Protein AF-A0A6L4ZUK3-F1 (afdb_monomer_lite)

Secondary structure (DSSP, 8-state):
--GGGT-SSEEE-TTS-EEESS-PPP-S-TTHHHHHHHHHTT-HHHHHHHHHHHHHHHHS--SSPEEEET-TTTHHHHHHHHTT--EEEE-S-HHHHHHHHHTT-EEEES-HHHHTPPTTSS-TTTS-------------

Structure (mmCIF, N/CA/C/O backbone):
data_AF-A0A6L4ZUK3-F1
#
_entry.id   AF-A0A6L4ZUK3-F1
#
loop_
_atom_site.group_PDB
_atom_site.id
_atom_site.type_symbol
_atom_site.label_atom_id
_atom_site.label_alt_id
_atom_site.label_comp_id
_atom_site.label_asym_id
_atom_site.label_entity_id
_atom_site.label_seq_id
_atom_site.pdbx_PDB_ins_code
_atom_site.Cartn_x
_atom_site.Cartn_y
_atom_site.Cartn_z
_atom_site.occupancy
_atom_site.B_iso_or_equiv
_atom_site.auth_seq_id
_atom_site.auth_comp_id
_atom_site.auth_asym_id
_atom_site.auth_atom_id
_atom_site.pdbx_PDB_model_num
ATOM 1 N N . MET A 1 1 ? -10.681 9.475 1.168 1.00 79.31 1 MET A N 1
ATOM 2 C CA . MET A 1 1 ? -9.516 10.352 1.427 1.00 79.31 1 MET A CA 1
ATOM 3 C C . MET A 1 1 ? -9.116 11.072 0.143 1.00 79.31 1 MET A C 1
ATOM 5 O O . MET A 1 1 ? -9.210 10.453 -0.908 1.00 79.31 1 MET A O 1
ATOM 9 N N . ASN A 1 2 ? -8.704 12.344 0.205 1.00 85.94 2 ASN A N 1
ATOM 10 C CA . ASN A 1 2 ? -8.222 13.093 -0.964 1.00 85.94 2 ASN A CA 1
ATOM 11 C C . ASN A 1 2 ? -6.682 13.167 -0.943 1.00 85.94 2 ASN A C 1
ATOM 13 O O . ASN A 1 2 ? -6.118 13.866 -0.104 1.00 85.94 2 ASN A O 1
ATOM 17 N N . ILE A 1 3 ? -6.018 12.436 -1.848 1.00 87.75 3 ILE A N 1
ATOM 18 C CA . ILE A 1 3 ? -4.546 12.336 -1.917 1.00 87.75 3 ILE A CA 1
ATOM 19 C C . ILE A 1 3 ? -3.892 13.681 -2.274 1.00 87.75 3 ILE A C 1
ATOM 21 O O . ILE A 1 3 ? -2.799 13.968 -1.792 1.00 87.75 3 ILE A O 1
ATOM 25 N N . GLU A 1 4 ? -4.577 14.550 -3.019 1.00 88.38 4 GLU A N 1
ATOM 26 C CA . GLU A 1 4 ? -4.065 15.874 -3.416 1.00 88.38 4 GLU A CA 1
ATOM 27 C C . GLU A 1 4 ? -3.842 16.811 -2.221 1.00 88.38 4 GLU A C 1
ATOM 29 O O . GLU A 1 4 ? -3.067 17.762 -2.297 1.00 88.38 4 GLU A O 1
ATOM 34 N N . LEU A 1 5 ? -4.511 16.552 -1.092 1.00 89.19 5 LEU A N 1
ATOM 35 C CA . LEU A 1 5 ? -4.319 17.324 0.137 1.00 89.19 5 LEU A CA 1
ATOM 36 C C . LEU A 1 5 ? -3.079 16.882 0.923 1.00 89.19 5 LEU A C 1
ATOM 38 O O . LEU A 1 5 ? -2.624 17.609 1.805 1.00 89.19 5 LEU A O 1
ATOM 42 N N . LEU A 1 6 ? -2.529 15.705 0.617 1.00 87.88 6 LEU A N 1
ATOM 43 C CA . LEU A 1 6 ? -1.416 15.114 1.360 1.00 87.88 6 LEU A CA 1
ATOM 44 C C . LEU A 1 6 ? -0.055 15.459 0.753 1.00 87.88 6 LEU A C 1
ATOM 46 O O . LEU A 1 6 ? 0.961 15.346 1.442 1.00 87.88 6 LEU A O 1
ATOM 50 N N . THR A 1 7 ? -0.029 15.860 -0.521 1.00 90.69 7 THR A N 1
ATOM 51 C CA . THR A 1 7 ? 1.189 16.125 -1.294 1.00 90.69 7 THR A CA 1
ATOM 52 C C . THR A 1 7 ? 0.903 16.962 -2.543 1.00 90.69 7 THR A C 1
ATOM 54 O O . THR A 1 7 ? -0.206 16.967 -3.065 1.00 90.69 7 THR A O 1
ATOM 57 N N . LYS A 1 8 ? 1.935 17.645 -3.057 1.00 90.31 8 LYS A N 1
ATOM 58 C CA . LYS A 1 8 ? 1.928 18.333 -4.364 1.00 90.31 8 LYS A CA 1
ATOM 59 C C . LYS A 1 8 ? 2.702 17.589 -5.457 1.00 90.31 8 LYS A C 1
ATOM 61 O O . LYS A 1 8 ? 2.741 18.055 -6.592 1.00 90.31 8 LYS A O 1
ATOM 66 N N . ASN A 1 9 ? 3.337 16.468 -5.121 1.00 92.88 9 ASN A N 1
ATOM 67 C CA . ASN A 1 9 ? 4.281 15.782 -6.006 1.00 92.88 9 ASN A CA 1
ATOM 68 C C . ASN A 1 9 ? 3.678 14.575 -6.731 1.00 92.88 9 ASN A C 1
ATOM 70 O O . ASN A 1 9 ? 4.360 13.976 -7.564 1.00 92.88 9 ASN A O 1
ATOM 74 N N . LEU A 1 10 ? 2.426 14.221 -6.428 1.00 94.12 10 LEU A N 1
ATOM 75 C CA . LEU A 1 10 ? 1.713 13.126 -7.076 1.00 94.12 10 LEU A CA 1
ATOM 76 C C . LEU A 1 10 ? 0.746 13.652 -8.136 1.00 94.12 10 LEU A C 1
ATOM 78 O O . LEU A 1 10 ? 0.090 14.674 -7.948 1.00 94.12 10 LEU A O 1
ATOM 82 N N . VAL A 1 11 ? 0.632 12.913 -9.233 1.00 94.44 11 VAL A N 1
ATOM 83 C CA . VAL A 1 11 ? -0.369 13.132 -10.280 1.00 94.44 11 VAL A CA 1
ATOM 84 C C . VAL A 1 11 ? -1.117 11.835 -10.542 1.00 94.44 11 VAL A C 1
ATOM 86 O O . VAL A 1 11 ? -0.530 10.754 -10.488 1.00 94.44 11 VAL A O 1
ATOM 89 N N . LEU A 1 12 ? -2.416 11.921 -10.816 1.00 95.50 12 LEU A N 1
ATOM 90 C CA . LEU A 1 12 ? -3.204 10.747 -11.172 1.00 95.50 12 LEU A CA 1
ATOM 91 C C . LEU A 1 12 ? -2.936 10.376 -12.636 1.00 95.50 12 LEU A C 1
ATOM 93 O O . LEU A 1 12 ? -3.135 11.188 -13.538 1.00 95.50 12 LEU A O 1
ATOM 97 N N . SER A 1 13 ? -2.459 9.156 -12.869 1.00 93.62 13 SER A N 1
ATOM 98 C CA . SER A 1 13 ? -2.228 8.633 -14.218 1.00 93.62 13 SER A CA 1
ATOM 99 C C . SER A 1 13 ? -3.525 8.106 -14.862 1.00 93.62 13 SER A C 1
ATOM 101 O O . SER A 1 13 ? -4.501 7.862 -14.148 1.00 93.62 13 SER A O 1
ATOM 103 N N . PRO A 1 14 ? -3.552 7.868 -16.191 1.00 93.94 14 PRO A N 1
ATOM 104 C CA . PRO A 1 14 ? -4.695 7.242 -16.868 1.00 93.94 14 PRO A CA 1
ATOM 105 C C . PRO A 1 14 ? -5.049 5.839 -16.353 1.00 93.94 14 PRO A C 1
ATOM 107 O O . PRO A 1 14 ? -6.207 5.447 -16.428 1.00 93.94 14 PRO A O 1
ATOM 110 N N . ASP A 1 15 ? -4.077 5.115 -15.782 1.00 91.25 15 ASP A N 1
ATOM 111 C CA . ASP A 1 15 ? -4.280 3.810 -15.128 1.00 91.25 15 ASP A CA 1
ATOM 112 C C . ASP A 1 15 ? -4.952 3.957 -13.739 1.00 91.25 15 ASP A C 1
ATOM 114 O O . ASP A 1 15 ? -5.061 2.993 -12.979 1.00 91.25 15 ASP A O 1
ATOM 118 N N . GLU A 1 16 ? -5.370 5.178 -13.373 1.00 95.44 16 GLU A N 1
ATOM 119 C CA . GLU A 1 16 ? -5.912 5.559 -12.067 1.00 95.44 16 GLU A CA 1
ATOM 120 C C . GLU A 1 16 ? -4.987 5.184 -10.891 1.00 95.44 16 GLU A C 1
ATOM 122 O O . GLU A 1 16 ? -5.437 4.808 -9.799 1.00 95.44 16 GLU A O 1
ATOM 127 N N . ILE A 1 17 ? -3.680 5.274 -11.141 1.00 95.75 17 ILE A N 1
ATOM 128 C CA . ILE A 1 17 ? -2.602 5.119 -10.161 1.00 95.75 17 ILE A CA 1
ATOM 129 C C . ILE A 1 17 ? -1.963 6.489 -9.957 1.00 95.75 17 ILE A C 1
ATOM 131 O O . ILE A 1 17 ? -1.615 7.160 -10.933 1.00 95.75 17 ILE A O 1
ATOM 135 N N . TRP A 1 18 ? -1.796 6.910 -8.707 1.00 96.56 18 TRP A N 1
ATOM 136 C CA . TRP A 1 18 ? -1.057 8.128 -8.381 1.00 96.56 18 TRP A CA 1
ATOM 137 C C . TRP A 1 18 ? 0.431 7.884 -8.584 1.00 96.56 18 TRP A C 1
ATOM 139 O O . TRP A 1 18 ? 0.966 6.927 -8.042 1.00 96.56 18 TRP A O 1
ATOM 149 N N . VAL A 1 19 ? 1.108 8.729 -9.348 1.00 94.75 19 VAL A N 1
ATOM 150 C CA . VAL A 1 19 ? 2.539 8.585 -9.644 1.00 94.75 19 VAL A CA 1
ATOM 151 C C . VAL A 1 19 ? 3.280 9.837 -9.212 1.00 94.75 19 VAL A C 1
ATOM 153 O O . VAL A 1 19 ? 2.774 10.950 -9.374 1.00 94.75 19 VAL A O 1
ATOM 156 N N . SER A 1 20 ? 4.477 9.673 -8.658 1.00 91.69 20 SER A N 1
ATOM 157 C CA . SER A 1 20 ? 5.349 10.807 -8.376 1.00 91.69 20 SER A CA 1
ATOM 158 C C . SER A 1 20 ? 5.892 11.404 -9.669 1.00 91.69 20 SER A C 1
ATOM 160 O O . SER A 1 20 ? 6.234 10.707 -10.624 1.00 91.69 20 SER A O 1
ATOM 162 N N . GLN A 1 21 ? 6.012 12.731 -9.699 1.00 84.81 21 GLN A N 1
ATOM 163 C CA . GLN A 1 21 ? 6.619 13.443 -10.830 1.00 84.81 21 GLN A CA 1
ATOM 164 C C . GLN A 1 21 ? 8.128 13.167 -10.958 1.00 84.81 21 GLN A C 1
ATOM 166 O O . GLN A 1 21 ? 8.723 13.407 -12.008 1.00 84.81 21 GLN A O 1
ATOM 171 N N . LYS A 1 22 ? 8.752 12.669 -9.885 1.00 78.12 22 LYS A N 1
ATOM 172 C CA . LYS A 1 22 ? 10.140 12.202 -9.844 1.00 78.12 22 LYS A CA 1
ATOM 173 C C . LYS A 1 22 ? 10.151 10.718 -9.523 1.00 78.12 22 LYS A C 1
ATOM 175 O O . LYS A 1 22 ? 9.429 10.293 -8.631 1.00 78.12 22 LYS A O 1
ATOM 180 N N . ASN A 1 23 ? 10.970 9.953 -10.234 1.00 66.44 23 ASN A N 1
ATOM 181 C CA . ASN A 1 23 ? 11.071 8.514 -10.036 1.00 66.44 23 ASN A CA 1
ATOM 182 C C . ASN A 1 23 ? 12.519 8.166 -9.688 1.00 66.44 23 ASN A C 1
ATOM 184 O O . ASN A 1 23 ? 13.370 8.029 -10.573 1.00 66.44 23 ASN A O 1
ATOM 188 N N . SER A 1 24 ? 12.825 8.117 -8.393 1.00 71.62 24 SER A N 1
ATOM 189 C CA . SER A 1 24 ? 14.137 7.692 -7.920 1.00 71.62 24 SER A CA 1
ATOM 190 C C . SER A 1 24 ? 14.309 6.193 -8.171 1.00 71.62 24 SER A C 1
ATOM 192 O O . SER A 1 24 ? 13.383 5.402 -7.997 1.00 71.62 24 SER A O 1
ATOM 194 N N . LYS A 1 25 ? 15.506 5.776 -8.606 1.00 61.38 25 LYS A N 1
ATOM 195 C CA . LYS A 1 25 ? 15.795 4.352 -8.827 1.00 61.38 25 LYS A CA 1
ATOM 196 C C . LYS A 1 25 ? 15.687 3.588 -7.508 1.00 61.38 25 LYS A C 1
ATOM 198 O O . LYS A 1 25 ? 16.437 3.864 -6.576 1.00 61.38 25 LYS A O 1
ATOM 203 N N . VAL A 1 26 ? 14.822 2.580 -7.473 1.00 64.69 26 VAL A N 1
ATOM 204 C CA . VAL A 1 26 ? 14.765 1.579 -6.403 1.00 64.69 26 VAL A CA 1
ATOM 205 C C . VAL A 1 26 ? 15.585 0.343 -6.770 1.00 64.69 26 VAL A C 1
ATOM 207 O O . VAL A 1 26 ? 15.686 -0.028 -7.936 1.00 64.69 26 VAL A O 1
ATOM 210 N N . ALA A 1 27 ? 16.196 -0.287 -5.764 1.00 57.59 27 ALA A N 1
ATOM 211 C CA . ALA A 1 27 ? 17.096 -1.434 -5.921 1.00 57.59 27 ALA A CA 1
ATOM 212 C C . ALA A 1 27 ? 16.375 -2.801 -5.908 1.00 57.59 27 ALA A C 1
ATOM 214 O O . ALA A 1 27 ? 17.016 -3.826 -5.679 1.00 57.59 27 ALA A O 1
ATOM 215 N N . PHE A 1 28 ? 15.053 -2.834 -6.113 1.00 54.84 28 PHE A N 1
ATOM 216 C CA . PHE A 1 28 ? 14.276 -4.076 -6.086 1.00 54.84 28 PHE A CA 1
ATOM 217 C C . PHE A 1 28 ? 14.237 -4.722 -7.483 1.00 54.84 28 PHE A C 1
ATOM 219 O O . PHE A 1 28 ? 13.985 -4.016 -8.462 1.00 54.84 28 PHE A O 1
ATOM 226 N N . PRO A 1 29 ? 14.500 -6.035 -7.617 1.00 55.72 29 PRO A N 1
ATOM 227 C CA . PRO A 1 29 ? 14.481 -6.704 -8.912 1.00 55.72 29 PRO A CA 1
ATOM 228 C C . PRO A 1 29 ? 13.070 -6.702 -9.510 1.00 55.72 29 PRO A C 1
ATOM 230 O O . PRO A 1 29 ? 12.095 -7.057 -8.848 1.00 55.72 29 PRO A O 1
ATOM 233 N N . GLU A 1 30 ? 12.986 -6.351 -10.792 1.00 54.28 30 GLU A N 1
ATOM 234 C CA . GLU A 1 30 ? 11.740 -6.131 -11.544 1.00 54.28 30 GLU A CA 1
ATOM 235 C C . GLU A 1 30 ? 10.775 -7.339 -11.507 1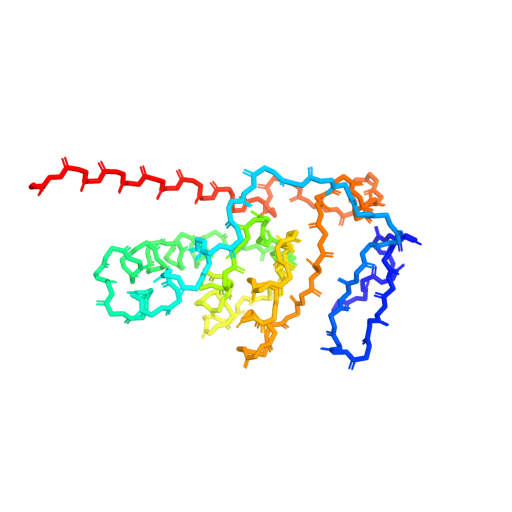.00 54.28 30 GLU A C 1
ATOM 237 O O . GLU A 1 30 ? 9.556 -7.171 -11.550 1.00 54.28 30 GLU A O 1
ATOM 242 N N . ASN A 1 31 ? 11.310 -8.554 -11.319 1.00 54.22 31 ASN A N 1
ATOM 243 C CA . ASN A 1 31 ? 10.555 -9.811 -11.357 1.00 54.22 31 ASN A CA 1
ATOM 244 C C . ASN A 1 31 ? 10.037 -10.301 -9.992 1.00 54.22 31 ASN A C 1
ATOM 246 O O . ASN A 1 31 ? 9.148 -11.152 -9.960 1.00 54.22 31 ASN A O 1
ATOM 250 N N . GLY A 1 32 ? 10.526 -9.768 -8.863 1.00 57.75 32 GLY A N 1
ATOM 251 C CA . GLY A 1 32 ? 10.175 -10.290 -7.530 1.00 57.75 32 GLY A CA 1
ATOM 252 C C . GLY A 1 32 ? 8.679 -10.184 -7.202 1.00 57.75 32 GLY A C 1
ATOM 253 O O . GLY A 1 32 ? 8.120 -11.016 -6.490 1.00 57.75 32 GLY A O 1
ATOM 254 N N . HIS A 1 33 ? 7.991 -9.198 -7.782 1.00 56.38 33 HIS A N 1
ATOM 255 C CA . HIS A 1 33 ? 6.545 -9.046 -7.622 1.00 56.38 33 HIS A CA 1
ATOM 256 C C . HIS A 1 33 ? 5.741 -10.059 -8.449 1.00 56.38 33 HIS A C 1
ATOM 258 O O . HIS A 1 33 ? 4.685 -10.502 -7.999 1.00 56.38 33 HIS A O 1
ATOM 264 N N . GLN A 1 34 ? 6.221 -10.451 -9.634 1.00 59.12 34 GLN A N 1
ATOM 265 C CA . GLN A 1 34 ? 5.514 -11.404 -10.501 1.00 59.12 34 GLN A CA 1
ATOM 266 C C . GLN A 1 34 ? 5.543 -12.824 -9.929 1.00 59.12 34 GLN A C 1
ATOM 268 O O . GLN A 1 34 ? 4.527 -13.523 -9.962 1.00 59.12 34 GLN A O 1
ATOM 273 N N . GLU A 1 35 ? 6.684 -13.217 -9.361 1.00 58.03 35 GLU A N 1
ATOM 274 C CA . GLU A 1 35 ? 6.864 -14.523 -8.723 1.00 58.03 35 GLU A CA 1
ATOM 275 C C . GLU A 1 35 ? 6.010 -14.646 -7.450 1.00 58.03 35 GLU A C 1
ATOM 277 O O . GLU A 1 35 ? 5.320 -15.648 -7.262 1.00 58.03 35 GLU A O 1
ATOM 282 N N . CYS A 1 36 ? 5.954 -13.594 -6.624 1.00 58.47 36 CYS A N 1
ATOM 283 C CA . CYS A 1 36 ? 5.146 -13.590 -5.401 1.00 58.47 36 CYS A CA 1
ATOM 284 C C . CYS A 1 36 ? 3.628 -13.574 -5.658 1.00 58.47 36 CYS A C 1
ATOM 286 O O . CYS A 1 36 ? 2.888 -14.229 -4.926 1.00 58.47 36 CYS A O 1
ATOM 288 N N . ASN A 1 37 ? 3.145 -12.898 -6.710 1.00 59.28 37 ASN A N 1
ATOM 289 C CA . ASN A 1 37 ? 1.701 -12.751 -6.969 1.00 59.28 37 ASN A CA 1
ATOM 290 C C . ASN A 1 37 ? 0.985 -14.111 -7.119 1.00 59.28 37 ASN A C 1
ATOM 292 O O . ASN A 1 37 ? -0.153 -14.271 -6.687 1.00 59.28 37 ASN A O 1
ATOM 296 N N . HIS A 1 38 ? 1.663 -15.114 -7.685 1.00 62.88 38 HIS A N 1
ATOM 297 C CA . HIS A 1 38 ? 1.087 -16.446 -7.893 1.00 62.88 38 HIS A CA 1
ATOM 298 C C . HIS A 1 38 ? 1.017 -17.290 -6.613 1.00 62.88 38 HIS A C 1
ATOM 300 O O . HIS A 1 38 ? 0.147 -18.149 -6.496 1.00 62.88 38 HIS A O 1
ATOM 306 N N . VAL A 1 39 ? 1.915 -17.061 -5.650 1.00 71.81 39 VAL A N 1
ATOM 307 C CA . VAL A 1 39 ? 2.012 -17.879 -4.427 1.00 71.81 39 VAL A CA 1
ATOM 308 C C . VAL A 1 39 ? 1.331 -17.241 -3.220 1.00 71.81 39 VAL A C 1
ATOM 310 O O . VAL A 1 39 ? 0.973 -17.952 -2.283 1.00 71.81 39 VAL A O 1
ATOM 313 N N . GLU A 1 40 ? 1.119 -15.923 -3.232 1.00 71.38 40 GLU A N 1
ATOM 314 C CA . GLU A 1 40 ? 0.505 -15.165 -2.134 1.00 71.38 40 GLU A CA 1
ATOM 315 C C . GLU A 1 40 ? -0.847 -15.755 -1.704 1.00 71.38 40 GLU A C 1
ATOM 317 O O . GLU A 1 40 ? -1.079 -15.976 -0.516 1.00 71.38 40 GLU A O 1
ATOM 322 N N . ALA A 1 41 ? -1.715 -16.072 -2.669 1.00 72.44 41 ALA A N 1
ATOM 323 C CA . ALA A 1 41 ? -3.062 -16.573 -2.409 1.00 72.44 41 ALA A CA 1
ATOM 324 C C . ALA A 1 41 ? -3.115 -18.041 -1.964 1.00 72.44 41 ALA A C 1
ATOM 326 O O . ALA A 1 41 ? -4.113 -18.449 -1.379 1.00 72.44 41 ALA A O 1
ATOM 327 N N . GLU A 1 42 ? -2.064 -18.830 -2.185 1.00 80.19 42 GLU A N 1
ATOM 328 C CA . GLU A 1 42 ? -2.037 -20.259 -1.838 1.00 80.19 42 GLU A CA 1
ATOM 329 C C . GLU A 1 42 ? -1.123 -20.565 -0.648 1.00 80.19 42 GLU A C 1
ATOM 331 O O . GLU A 1 42 ? -1.305 -21.566 0.045 1.00 80.19 42 GLU A O 1
ATOM 336 N N . SER A 1 43 ? -0.192 -19.667 -0.331 1.00 84.25 43 SER A N 1
ATOM 337 C CA . SER A 1 43 ? 0.758 -19.860 0.755 1.00 84.25 43 SER A CA 1
ATOM 338 C C . SER A 1 43 ? 0.112 -19.722 2.131 1.00 84.25 43 SER A C 1
ATOM 340 O O . SER A 1 43 ? -0.452 -18.685 2.496 1.00 84.25 43 SER A O 1
ATOM 342 N N . PHE A 1 44 ? 0.292 -20.761 2.948 1.00 83.38 44 PHE A N 1
ATOM 343 C CA . PHE A 1 44 ? -0.071 -20.746 4.362 1.00 83.38 44 PHE A CA 1
ATOM 344 C C . PHE A 1 44 ? 0.531 -19.539 5.097 1.00 83.38 44 PHE A C 1
ATOM 346 O O . PHE A 1 44 ? -0.168 -18.882 5.865 1.00 83.38 44 PHE A O 1
ATOM 353 N N . TRP A 1 45 ? 1.800 -19.209 4.841 1.00 83.94 45 TRP A N 1
ATOM 354 C CA . TRP A 1 45 ? 2.506 -18.152 5.570 1.00 83.94 45 TRP A CA 1
ATOM 355 C C . TRP A 1 45 ? 1.975 -16.757 5.254 1.00 83.94 45 TRP A C 1
ATOM 357 O O . TRP A 1 45 ? 1.813 -15.943 6.163 1.00 83.94 45 TRP A O 1
ATOM 367 N N . PHE A 1 46 ? 1.640 -16.492 3.991 1.00 84.44 46 PHE A N 1
ATOM 368 C CA . PHE A 1 46 ? 1.039 -15.221 3.590 1.00 84.44 46 PHE A CA 1
ATOM 369 C C . PHE A 1 46 ? -0.365 -15.060 4.189 1.00 84.44 46 PHE A C 1
ATOM 371 O O . PHE A 1 46 ? -0.659 -14.018 4.781 1.00 84.44 46 PHE A O 1
ATOM 378 N N . LYS A 1 47 ? -1.194 -16.114 4.138 1.00 87.25 47 LYS A N 1
ATOM 379 C CA . LYS A 1 47 ? -2.520 -16.136 4.781 1.00 87.25 47 LYS A CA 1
ATOM 380 C C . LYS A 1 47 ? -2.424 -15.928 6.289 1.00 87.25 47 LYS A C 1
ATOM 382 O O . LYS A 1 47 ? -3.117 -15.080 6.847 1.00 87.25 47 LYS A O 1
ATOM 387 N N . HIS A 1 48 ? -1.551 -16.681 6.956 1.00 87.81 48 HIS A N 1
ATOM 388 C CA . HIS A 1 48 ? -1.373 -16.600 8.401 1.00 87.81 48 HIS A CA 1
ATOM 389 C C . HIS A 1 48 ? -0.891 -15.211 8.833 1.00 87.81 48 HIS A C 1
ATOM 391 O O . HIS A 1 48 ? -1.448 -14.644 9.771 1.00 87.81 48 HIS A O 1
ATOM 397 N N . ARG A 1 49 ? 0.080 -14.624 8.115 1.00 86.62 49 ARG A N 1
ATOM 398 C CA . ARG A 1 49 ? 0.528 -13.246 8.355 1.00 86.62 49 ARG A CA 1
ATOM 399 C C . ARG A 1 49 ? -0.648 -12.276 8.285 1.00 86.62 49 ARG A C 1
ATOM 401 O O . ARG A 1 49 ? -0.865 -11.529 9.233 1.00 86.62 49 ARG A O 1
ATOM 408 N N . ASN A 1 50 ? -1.416 -12.306 7.198 1.00 90.62 50 ASN A N 1
ATOM 409 C CA . ASN A 1 50 ? -2.556 -11.409 7.024 1.00 90.62 50 ASN A CA 1
ATOM 410 C C . ASN A 1 50 ? -3.599 -11.587 8.140 1.00 90.62 50 ASN A C 1
ATOM 412 O O . ASN A 1 50 ? -4.060 -10.596 8.700 1.00 90.62 50 ASN A O 1
ATOM 416 N N . ASN A 1 51 ? -3.910 -12.827 8.530 1.00 91.12 51 ASN A N 1
ATOM 417 C CA . ASN A 1 51 ? -4.838 -13.106 9.629 1.00 91.12 51 ASN A CA 1
ATOM 418 C C . ASN A 1 51 ? -4.355 -12.520 10.964 1.00 91.12 51 ASN A C 1
ATOM 420 O O . ASN A 1 51 ? -5.138 -11.896 11.680 1.00 91.12 51 ASN A O 1
ATOM 424 N N . SER A 1 52 ? -3.069 -12.681 11.284 1.00 90.62 52 SER A N 1
ATOM 425 C CA . SER A 1 52 ? -2.471 -12.126 12.502 1.00 90.62 52 SER A CA 1
ATOM 426 C C . SER A 1 52 ? -2.518 -10.597 12.514 1.00 90.62 52 SER A C 1
ATOM 428 O O . SER A 1 52 ? -2.860 -10.002 13.534 1.00 90.62 52 SER A O 1
ATOM 430 N N . LEU A 1 53 ? -2.262 -9.944 11.377 1.00 87.94 53 LEU A N 1
ATOM 431 C CA . LEU A 1 53 ? -2.377 -8.487 11.269 1.00 87.94 53 LEU A CA 1
ATOM 432 C C . LEU A 1 53 ? -3.803 -8.004 11.434 1.00 87.94 53 LEU A C 1
ATOM 434 O O . LEU A 1 53 ? -4.050 -7.096 12.218 1.00 87.94 53 LEU A O 1
ATOM 438 N N . VAL A 1 54 ? -4.746 -8.631 10.736 1.00 91.38 54 VAL A N 1
ATOM 439 C CA . VAL A 1 54 ? -6.165 -8.305 10.862 1.00 91.38 54 VAL A CA 1
ATOM 440 C C . VAL A 1 54 ? -6.614 -8.452 12.316 1.00 91.38 54 VAL A C 1
ATOM 442 O O . VAL A 1 54 ? -7.346 -7.600 12.813 1.00 91.38 54 VAL A O 1
ATOM 445 N N . ALA A 1 55 ? -6.157 -9.487 13.028 1.00 92.19 55 ALA A N 1
ATOM 446 C CA . ALA A 1 55 ? -6.462 -9.662 14.444 1.00 92.19 55 ALA A CA 1
ATOM 447 C C . ALA A 1 55 ? -5.904 -8.515 15.307 1.00 92.19 55 ALA A C 1
ATOM 449 O O . ALA A 1 55 ? -6.624 -7.992 16.158 1.00 92.19 55 ALA A O 1
ATOM 450 N N . VAL A 1 56 ? -4.661 -8.083 15.074 1.00 89.69 56 VAL A N 1
ATOM 451 C CA . VAL A 1 56 ? -4.070 -6.931 15.778 1.00 89.69 56 VAL A CA 1
ATOM 452 C C . VAL A 1 56 ? -4.850 -5.651 15.475 1.00 89.69 56 VAL A C 1
ATOM 454 O O . VAL A 1 56 ? -5.264 -4.965 16.406 1.00 89.69 56 VAL A O 1
ATOM 457 N N . MET A 1 57 ? -5.137 -5.370 14.203 1.00 88.50 57 MET A N 1
ATOM 458 C CA . MET A 1 57 ? -5.865 -4.166 13.787 1.00 88.50 57 MET A CA 1
ATOM 459 C C . MET A 1 57 ? -7.301 -4.143 14.316 1.00 88.50 57 MET A C 1
ATOM 461 O O . MET A 1 57 ? -7.812 -3.083 14.647 1.00 88.50 57 MET A O 1
ATOM 465 N N . LYS A 1 58 ? -7.963 -5.294 14.479 1.00 90.69 58 LYS A N 1
ATOM 466 C CA . LYS A 1 58 ? -9.294 -5.355 15.112 1.00 90.69 58 LYS A CA 1
ATOM 467 C C . LYS A 1 58 ? -9.260 -5.034 16.609 1.00 90.69 58 LYS A C 1
ATOM 469 O O . LYS A 1 58 ? -10.220 -4.468 17.120 1.00 90.69 58 LYS A O 1
ATOM 474 N N . ASN A 1 59 ? -8.176 -5.379 17.305 1.00 91.12 59 ASN A N 1
ATOM 475 C CA . ASN A 1 59 ? -8.007 -5.064 18.729 1.00 91.12 59 ASN A CA 1
ATOM 476 C C . ASN A 1 59 ? -7.510 -3.630 18.961 1.00 91.12 59 ASN A C 1
ATOM 478 O O . ASN A 1 59 ? -7.820 -3.025 19.985 1.00 91.12 59 ASN A O 1
ATOM 482 N N . PHE A 1 60 ? -6.763 -3.084 18.002 1.00 86.06 60 PHE A N 1
ATOM 483 C CA . PHE A 1 60 ? -6.199 -1.738 18.047 1.00 86.06 60 PHE A CA 1
ATOM 484 C C . PHE A 1 60 ? -6.544 -0.985 16.756 1.00 86.06 60 PHE A C 1
ATOM 486 O O . PHE A 1 60 ? -5.653 -0.720 15.946 1.00 86.06 60 PHE A O 1
ATOM 493 N N . PRO A 1 61 ? -7.833 -0.666 16.533 1.00 84.81 61 PRO A N 1
ATOM 494 C CA . PRO A 1 61 ? -8.277 -0.097 15.270 1.00 84.81 61 PRO A CA 1
ATOM 495 C C . PRO A 1 61 ? -7.597 1.248 15.003 1.00 84.81 61 PRO A C 1
ATOM 497 O O . PRO A 1 61 ? -7.568 2.113 15.892 1.00 84.81 61 PRO A O 1
ATOM 500 N N . PRO A 1 62 ? -7.054 1.452 13.790 1.00 83.12 62 PRO A N 1
ATOM 501 C CA . PRO A 1 62 ? -6.571 2.759 13.391 1.00 83.12 62 PRO A CA 1
ATOM 502 C C . PRO A 1 62 ? -7.757 3.721 13.322 1.00 83.12 62 PRO A C 1
ATOM 504 O O . PRO A 1 62 ? -8.890 3.335 13.029 1.00 83.12 62 PRO A O 1
ATOM 507 N N . LYS A 1 63 ? -7.495 4.992 13.620 1.00 82.75 63 LYS A N 1
ATOM 508 C CA . LYS A 1 63 ? -8.509 6.052 13.521 1.00 82.75 63 LYS A CA 1
ATOM 509 C C . LYS A 1 63 ? -8.593 6.650 12.118 1.00 82.75 63 LYS A C 1
ATOM 511 O O . LYS A 1 63 ? -9.557 7.341 11.810 1.00 82.75 63 LYS A O 1
ATOM 516 N N . GLU A 1 64 ? -7.570 6.407 11.309 1.00 85.00 64 GLU A N 1
ATOM 517 C CA . GLU A 1 64 ? -7.344 7.021 10.006 1.00 85.00 64 GLU A CA 1
ATOM 518 C C . GLU A 1 64 ? -7.013 5.939 8.969 1.00 85.00 64 GLU A C 1
ATOM 520 O O . GLU A 1 64 ? -6.908 4.752 9.294 1.00 85.00 64 GLU A O 1
ATOM 525 N N . THR A 1 65 ? -6.905 6.344 7.703 1.00 88.06 65 THR A N 1
ATOM 526 C CA . THR A 1 65 ? -6.555 5.453 6.593 1.00 88.06 65 THR A CA 1
ATOM 527 C C . THR A 1 65 ? -5.138 4.906 6.755 1.00 88.06 65 THR A C 1
ATOM 529 O O . THR A 1 65 ? -4.201 5.664 6.962 1.00 88.06 65 THR A O 1
ATOM 532 N N . ILE A 1 66 ? -4.974 3.597 6.577 1.00 89.44 66 ILE A N 1
ATOM 533 C CA . ILE A 1 66 ? -3.684 2.912 6.679 1.00 89.44 66 ILE A CA 1
ATOM 534 C C . ILE A 1 66 ? -2.900 3.097 5.378 1.00 89.44 66 ILE A C 1
ATOM 536 O O . ILE A 1 66 ? -3.437 2.856 4.295 1.00 89.44 66 ILE A O 1
ATOM 540 N N . PHE A 1 67 ? -1.614 3.425 5.472 1.00 90.19 67 PHE A N 1
ATOM 541 C CA . PHE A 1 67 ? -0.702 3.410 4.330 1.00 90.19 67 PHE A CA 1
ATOM 542 C C . PHE A 1 67 ? 0.193 2.163 4.375 1.00 90.19 67 PHE A C 1
ATOM 544 O O . PHE A 1 67 ? 0.959 1.950 5.304 1.00 90.19 67 PHE A O 1
ATOM 551 N N . ASP A 1 68 ? 0.098 1.302 3.368 1.00 89.75 68 ASP A N 1
ATOM 552 C CA . ASP A 1 68 ? 0.942 0.110 3.245 1.00 89.75 68 ASP A CA 1
ATOM 553 C C . ASP A 1 68 ? 2.178 0.474 2.406 1.00 89.75 68 ASP A C 1
ATOM 555 O O . ASP A 1 68 ? 2.104 0.573 1.178 1.00 89.75 68 ASP A O 1
ATOM 559 N N . ILE A 1 69 ? 3.289 0.796 3.080 1.00 88.31 69 ILE A N 1
ATOM 560 C CA . ILE A 1 69 ? 4.528 1.277 2.449 1.00 88.31 69 ILE A CA 1
ATOM 561 C C . ILE A 1 69 ? 5.397 0.092 2.020 1.00 88.31 69 ILE A C 1
ATOM 563 O O . ILE A 1 69 ? 5.834 -0.698 2.853 1.00 88.31 69 ILE A O 1
ATOM 567 N N . GLY A 1 70 ? 5.700 0.002 0.725 1.00 86.25 70 GLY A N 1
ATOM 568 C CA . GLY A 1 70 ? 6.367 -1.159 0.133 1.00 86.25 70 GLY A CA 1
ATOM 569 C C . GLY A 1 70 ? 5.441 -2.373 0.036 1.00 86.25 70 GLY A C 1
ATOM 570 O O . GLY A 1 70 ? 5.882 -3.504 0.239 1.00 86.25 70 GLY A O 1
ATOM 571 N N . ALA A 1 71 ? 4.149 -2.147 -0.228 1.00 87.88 71 ALA A N 1
ATOM 572 C CA . ALA A 1 71 ? 3.122 -3.193 -0.195 1.00 87.88 71 ALA A CA 1
ATOM 573 C C . ALA A 1 71 ? 3.280 -4.280 -1.275 1.00 87.88 71 ALA A C 1
ATOM 575 O O . ALA A 1 71 ? 2.527 -5.264 -1.282 1.00 87.88 71 ALA A O 1
ATOM 576 N N . GLY A 1 72 ? 4.172 -4.090 -2.252 1.00 88.81 72 GLY A N 1
ATOM 577 C CA . GLY A 1 72 ? 4.319 -4.962 -3.406 1.00 88.81 72 GLY A CA 1
ATOM 578 C C . GLY A 1 72 ? 3.007 -5.098 -4.175 1.00 88.81 72 GLY A C 1
ATOM 579 O O . GLY A 1 72 ? 2.439 -4.126 -4.663 1.00 88.81 72 GLY A O 1
ATOM 580 N N . ASN A 1 73 ? 2.488 -6.322 -4.262 1.00 91.75 73 ASN A N 1
ATOM 581 C CA . ASN A 1 73 ? 1.240 -6.624 -4.968 1.00 91.75 73 ASN A CA 1
ATOM 582 C C . ASN A 1 73 ? -0.034 -6.205 -4.210 1.00 91.75 73 ASN A C 1
ATOM 584 O O . ASN A 1 73 ? -1.138 -6.515 -4.672 1.00 91.75 73 ASN A O 1
ATOM 588 N N . GLY A 1 74 ? 0.095 -5.574 -3.038 1.00 92.12 74 GLY A N 1
ATOM 589 C CA . GLY A 1 74 ? -1.027 -5.117 -2.218 1.00 92.12 74 GLY A CA 1
ATOM 590 C C . GLY A 1 74 ? -1.742 -6.230 -1.448 1.00 92.12 74 GLY A C 1
ATOM 591 O O . GLY A 1 74 ? -2.904 -6.070 -1.094 1.00 92.12 74 GLY A O 1
ATOM 592 N N . TYR A 1 75 ? -1.096 -7.375 -1.198 1.00 92.06 75 TYR A N 1
ATOM 593 C CA . TYR A 1 75 ? -1.748 -8.524 -0.554 1.00 92.06 75 TYR A CA 1
ATOM 594 C C . TYR A 1 75 ? -2.153 -8.255 0.907 1.00 92.06 75 TYR A C 1
ATOM 596 O O . TYR A 1 75 ? -3.203 -8.718 1.349 1.00 92.06 75 TYR A O 1
ATOM 604 N N . VAL A 1 76 ? -1.343 -7.503 1.665 1.00 91.56 76 VAL A N 1
ATOM 605 C CA . VAL A 1 76 ? -1.698 -7.078 3.035 1.00 91.56 76 VAL A CA 1
ATOM 606 C C . VAL A 1 76 ? -2.812 -6.037 2.989 1.00 91.56 76 VAL A C 1
ATOM 608 O O . VAL A 1 76 ? -3.854 -6.245 3.609 1.00 91.56 76 VAL A O 1
ATOM 611 N N . ALA A 1 77 ? -2.625 -4.964 2.213 1.00 93.50 77 ALA A N 1
ATOM 612 C CA . ALA A 1 77 ? -3.640 -3.934 2.006 1.00 93.50 77 ALA A CA 1
ATOM 613 C C . ALA A 1 77 ? -5.007 -4.505 1.586 1.00 93.50 77 ALA A C 1
ATOM 615 O O . ALA A 1 77 ? -6.028 -4.097 2.135 1.00 93.50 77 ALA A O 1
ATOM 616 N N . LEU A 1 78 ? -5.047 -5.496 0.686 1.00 95.31 78 LEU A N 1
ATOM 617 C CA . LEU A 1 78 ? -6.294 -6.157 0.294 1.00 95.31 78 LEU A CA 1
ATOM 618 C C . LEU A 1 78 ? -6.969 -6.855 1.478 1.00 95.31 78 LEU A C 1
ATOM 620 O O . LEU A 1 78 ? -8.148 -6.618 1.717 1.00 95.31 78 LEU A O 1
ATOM 624 N N . ALA A 1 79 ? -6.233 -7.654 2.255 1.00 93.94 79 ALA A N 1
ATOM 625 C CA . ALA A 1 79 ? -6.811 -8.349 3.405 1.00 93.94 79 ALA A CA 1
ATOM 626 C C . ALA A 1 79 ? -7.334 -7.381 4.479 1.00 93.94 79 ALA A C 1
ATOM 628 O O . ALA A 1 79 ? -8.357 -7.648 5.112 1.00 93.94 79 ALA A O 1
ATOM 629 N N . LEU A 1 80 ? -6.660 -6.247 4.680 1.00 93.31 80 LEU A N 1
ATOM 630 C CA . LEU A 1 80 ? -7.132 -5.185 5.568 1.00 93.31 80 LEU A CA 1
ATOM 631 C C . LEU A 1 80 ? -8.411 -4.534 5.019 1.00 93.31 80 LEU A C 1
ATOM 633 O O . LEU A 1 80 ? -9.395 -4.423 5.753 1.00 93.31 80 LEU A O 1
ATOM 637 N N . LYS A 1 81 ? -8.444 -4.201 3.724 1.00 95.12 81 LYS A N 1
ATOM 638 C CA . LYS A 1 81 ? -9.632 -3.657 3.052 1.00 95.12 81 LYS A CA 1
ATOM 639 C C . LYS A 1 81 ? -10.838 -4.590 3.146 1.00 95.12 81 LYS A C 1
ATOM 641 O O . LYS A 1 81 ? -11.928 -4.154 3.506 1.00 95.12 81 LYS A O 1
ATOM 646 N N . GLU A 1 82 ? -10.648 -5.879 2.887 1.00 96.25 82 GLU A N 1
ATOM 647 C CA . GLU A 1 82 ? -11.695 -6.905 3.000 1.00 96.25 82 GLU A CA 1
ATOM 648 C C . GLU A 1 82 ? -12.215 -7.074 4.437 1.00 96.25 82 GLU A C 1
ATOM 650 O O . GLU A 1 82 ? -13.324 -7.562 4.645 1.00 96.25 82 GLU A O 1
ATOM 655 N N . ASN A 1 83 ? -11.446 -6.631 5.435 1.00 95.62 83 ASN A N 1
ATOM 656 C CA . ASN A 1 83 ? -11.838 -6.622 6.843 1.00 95.62 83 ASN A CA 1
ATOM 657 C C . ASN A 1 83 ? -12.348 -5.258 7.337 1.00 95.62 83 ASN A C 1
ATOM 659 O O . ASN A 1 83 ? -12.501 -5.075 8.545 1.00 95.62 83 ASN A O 1
ATOM 663 N N . GLY A 1 84 ? -12.658 -4.332 6.423 1.00 94.75 84 GLY A N 1
ATOM 664 C CA . GLY A 1 84 ? -13.316 -3.060 6.729 1.00 94.75 84 GLY A CA 1
ATOM 665 C C . GLY A 1 84 ? -12.376 -1.913 7.095 1.00 94.75 84 GLY A C 1
ATOM 666 O O . GLY A 1 84 ? -12.849 -0.896 7.598 1.00 94.75 84 GLY A O 1
ATOM 667 N N . PHE A 1 85 ? -11.069 -2.055 6.863 1.00 92.06 85 PHE A N 1
ATOM 668 C CA . PHE A 1 85 ? -10.108 -0.971 7.063 1.00 92.06 85 PHE A CA 1
ATOM 669 C C . PHE A 1 85 ? -9.865 -0.199 5.763 1.00 92.06 85 PHE A C 1
ATOM 671 O O . PHE A 1 85 ? -9.691 -0.795 4.703 1.00 92.06 85 PHE A O 1
ATOM 678 N N . ASP A 1 86 ? -9.780 1.126 5.841 1.00 91.50 86 ASP A N 1
ATOM 679 C CA . ASP A 1 86 ? -9.352 1.935 4.699 1.00 91.50 86 ASP A CA 1
ATOM 680 C C . ASP A 1 86 ? -7.839 1.810 4.502 1.00 91.50 86 ASP A C 1
ATOM 682 O O . ASP A 1 86 ? -7.067 2.014 5.440 1.00 91.50 86 ASP A O 1
ATOM 686 N N . THR A 1 87 ? -7.409 1.518 3.272 1.00 91.81 87 THR A N 1
ATOM 687 C CA . THR A 1 87 ? -5.992 1.316 2.933 1.00 91.81 87 THR A CA 1
ATOM 688 C C . THR A 1 87 ? -5.571 2.056 1.668 1.00 91.81 87 THR A C 1
ATOM 690 O O . THR A 1 87 ? -6.300 2.054 0.670 1.00 91.81 87 THR A O 1
ATOM 693 N N . VAL A 1 88 ? -4.349 2.583 1.665 1.00 93.81 88 VAL A N 1
ATOM 694 C CA . VAL A 1 88 ? -3.637 3.095 0.488 1.00 93.81 88 VAL A CA 1
ATOM 695 C C . VAL A 1 88 ? -2.319 2.348 0.339 1.00 93.81 88 VAL A C 1
ATOM 697 O O . VAL A 1 88 ? -1.543 2.259 1.282 1.00 93.81 88 VAL A O 1
ATOM 700 N N . VAL A 1 89 ? -2.051 1.823 -0.853 1.00 94.06 89 VAL A N 1
ATOM 701 C CA . VAL A 1 89 ? -0.768 1.194 -1.187 1.00 94.06 89 VAL A CA 1
ATOM 702 C C . VAL A 1 89 ? 0.226 2.260 -1.630 1.00 94.06 89 VAL A C 1
ATO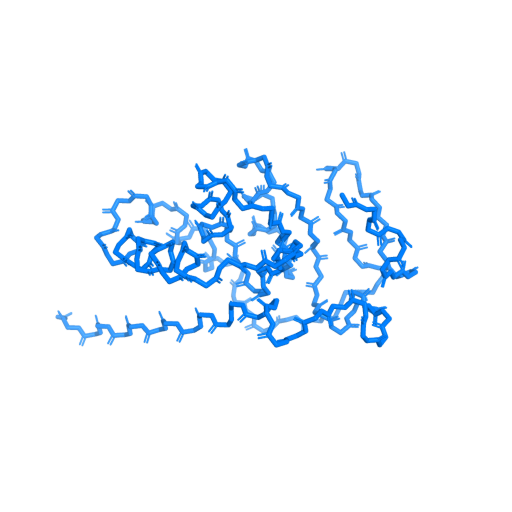M 704 O O . VAL A 1 89 ? -0.103 3.068 -2.496 1.00 94.06 89 VAL A O 1
ATOM 707 N N . VAL A 1 90 ? 1.446 2.221 -1.097 1.00 92.75 90 VAL A N 1
ATOM 708 C CA . VAL A 1 90 ? 2.595 2.978 -1.608 1.00 92.75 90 VAL A CA 1
ATOM 709 C C . VAL A 1 90 ? 3.646 1.975 -2.072 1.00 92.75 90 VAL A C 1
ATOM 711 O O . VAL A 1 90 ? 4.259 1.301 -1.251 1.00 92.75 90 VAL A O 1
ATOM 714 N N . GLU A 1 91 ? 3.835 1.838 -3.382 1.00 91.44 91 GLU A N 1
ATOM 715 C CA . GLU A 1 91 ? 4.731 0.838 -3.974 1.00 91.44 91 GLU A CA 1
ATOM 716 C C . GLU A 1 91 ? 5.520 1.441 -5.146 1.00 91.44 91 GLU A C 1
ATOM 718 O O . GLU A 1 91 ? 4.914 1.780 -6.158 1.00 91.44 91 GLU A O 1
ATOM 723 N N . PRO A 1 92 ? 6.854 1.573 -5.074 1.00 90.94 92 PRO A N 1
ATOM 724 C CA . PRO A 1 92 ? 7.637 2.162 -6.161 1.00 90.94 92 PRO A CA 1
ATOM 725 C C . PRO A 1 92 ? 7.691 1.294 -7.433 1.00 90.94 92 PRO A C 1
ATOM 727 O O . PRO A 1 92 ? 7.886 1.821 -8.529 1.00 90.94 92 PRO A O 1
ATOM 730 N N . GLY A 1 93 ? 7.525 -0.027 -7.323 1.00 88.69 93 GLY A N 1
ATOM 731 C CA . GLY A 1 93 ? 7.516 -0.946 -8.455 1.00 88.69 93 GLY A CA 1
ATOM 732 C C . GLY A 1 93 ? 6.201 -0.909 -9.237 1.00 88.69 93 GLY A C 1
ATOM 733 O O . GLY A 1 93 ? 5.173 -1.396 -8.769 1.00 88.69 93 GLY A O 1
ATOM 734 N N . ILE A 1 94 ? 6.236 -0.434 -10.489 1.00 89.62 94 ILE A N 1
ATOM 735 C CA . ILE A 1 94 ? 5.031 -0.294 -11.334 1.00 89.62 94 ILE A CA 1
ATOM 736 C C . ILE A 1 94 ? 4.251 -1.605 -11.525 1.00 89.62 94 ILE A C 1
ATOM 738 O O . ILE A 1 94 ? 3.025 -1.591 -11.630 1.00 89.62 94 ILE A O 1
ATOM 742 N N . VAL A 1 95 ? 4.937 -2.751 -11.550 1.00 89.75 95 VAL A N 1
ATOM 743 C CA . VAL A 1 95 ? 4.291 -4.068 -11.653 1.00 89.75 95 VAL A CA 1
ATOM 744 C C . VAL A 1 95 ? 3.473 -4.372 -10.394 1.00 89.75 95 VAL A C 1
ATOM 746 O O . VAL A 1 95 ? 2.299 -4.724 -10.504 1.00 89.75 95 VAL A O 1
ATOM 749 N N . GLY A 1 96 ? 4.058 -4.185 -9.206 1.00 90.00 96 GLY A N 1
ATOM 750 C CA . GLY A 1 96 ? 3.360 -4.348 -7.928 1.00 90.00 96 GLY A CA 1
ATOM 751 C C . GLY A 1 96 ? 2.189 -3.374 -7.797 1.00 90.00 96 GLY A C 1
ATOM 752 O O . GLY A 1 96 ? 1.065 -3.791 -7.519 1.00 90.00 96 GLY A O 1
ATOM 753 N N . ALA A 1 97 ? 2.415 -2.103 -8.139 1.00 93.19 97 ALA A N 1
ATOM 754 C CA . ALA A 1 97 ? 1.389 -1.065 -8.143 1.00 93.19 97 ALA A CA 1
ATOM 755 C C . ALA A 1 97 ? 0.192 -1.418 -9.047 1.00 93.19 97 ALA A C 1
ATOM 757 O O . ALA A 1 97 ? -0.962 -1.302 -8.629 1.00 93.19 97 ALA A O 1
ATOM 758 N N . ARG A 1 98 ? 0.436 -1.917 -10.266 1.00 93.44 98 ARG A N 1
ATOM 759 C CA . ARG A 1 98 ? -0.630 -2.379 -11.173 1.00 93.44 98 ARG A CA 1
ATOM 760 C C . ARG A 1 98 ? -1.368 -3.602 -10.635 1.00 93.44 98 ARG A C 1
ATOM 762 O O . ARG A 1 98 ? -2.594 -3.646 -10.715 1.00 93.44 98 ARG A O 1
ATOM 769 N N . ASN A 1 99 ? -0.654 -4.555 -10.039 1.00 93.50 99 ASN A N 1
ATOM 770 C CA . ASN A 1 99 ? -1.261 -5.725 -9.399 1.00 93.50 99 ASN A CA 1
ATOM 771 C C . ASN A 1 99 ? -2.114 -5.353 -8.178 1.00 93.50 99 ASN A C 1
ATOM 773 O O . ASN A 1 99 ? -3.110 -6.018 -7.905 1.00 93.50 99 ASN A O 1
ATOM 777 N N . ALA A 1 100 ? -1.733 -4.319 -7.429 1.00 95.00 100 ALA A N 1
ATOM 778 C CA . ALA A 1 100 ? -2.542 -3.778 -6.342 1.00 95.00 100 ALA A CA 1
ATOM 779 C C . ALA A 1 100 ? -3.776 -3.044 -6.891 1.00 95.00 100 ALA A C 1
ATOM 781 O O . ALA A 1 100 ? -4.891 -3.229 -6.400 1.00 95.00 100 ALA A O 1
ATOM 782 N N . LYS A 1 101 ? -3.605 -2.259 -7.961 1.00 96.81 101 LYS A N 1
ATOM 783 C CA . LYS A 1 101 ? -4.700 -1.525 -8.600 1.00 96.81 101 LYS A CA 1
ATOM 784 C C . LYS A 1 101 ? -5.755 -2.463 -9.188 1.00 96.81 101 LYS A C 1
ATOM 786 O O . LYS A 1 101 ? -6.944 -2.213 -9.003 1.00 96.81 101 LYS A O 1
ATOM 791 N N . SER A 1 102 ? -5.353 -3.568 -9.821 1.00 95.50 102 SER A N 1
ATOM 792 C CA . SER A 1 102 ? -6.290 -4.568 -10.360 1.00 95.50 102 SER A CA 1
ATOM 793 C C . SER A 1 102 ? -7.118 -5.275 -9.278 1.00 95.50 102 SER A C 1
ATOM 795 O O . SER A 1 102 ? -8.215 -5.745 -9.563 1.00 95.50 102 SER A O 1
ATOM 797 N N . LYS A 1 103 ? -6.651 -5.272 -8.020 1.00 94.56 103 LYS A N 1
ATOM 798 C CA . LYS A 1 103 ? -7.400 -5.718 -6.828 1.00 94.56 103 LYS A CA 1
ATOM 799 C C . LYS A 1 103 ? -8.358 -4.645 -6.278 1.00 94.56 103 LYS A C 1
ATOM 801 O O . LYS A 1 103 ? -8.961 -4.819 -5.220 1.00 94.56 103 LYS A O 1
ATOM 806 N N . GLY A 1 104 ? -8.492 -3.508 -6.963 1.00 95.81 104 GLY A N 1
ATOM 807 C CA . GLY A 1 104 ? -9.359 -2.399 -6.566 1.00 95.81 104 GLY A CA 1
ATOM 808 C C . GLY A 1 104 ? -8.819 -1.573 -5.397 1.00 95.81 104 GLY A C 1
ATOM 809 O O . GLY A 1 104 ? -9.604 -0.947 -4.682 1.00 95.81 104 GLY A O 1
ATOM 810 N N . LEU A 1 105 ? -7.509 -1.597 -5.147 1.00 96.69 105 LEU A N 1
ATOM 811 C CA . LEU A 1 105 ? -6.875 -0.766 -4.121 1.00 96.69 105 LEU A CA 1
ATOM 812 C C . LEU A 1 105 ? -6.611 0.652 -4.644 1.00 96.69 105 LEU A C 1
ATOM 814 O O . LEU A 1 105 ? -6.430 0.871 -5.843 1.00 96.69 105 LEU A O 1
ATOM 818 N N . THR A 1 106 ? -6.557 1.616 -3.725 1.00 96.94 106 THR A N 1
ATOM 819 C CA . THR A 1 106 ? -6.004 2.946 -4.003 1.00 96.94 106 THR A CA 1
ATOM 820 C C . THR A 1 106 ? -4.485 2.843 -3.972 1.00 96.94 106 THR A C 1
ATOM 822 O O . THR A 1 106 ? -3.931 2.371 -2.979 1.00 96.94 106 THR A O 1
ATOM 825 N N . VAL A 1 107 ? -3.813 3.266 -5.045 1.00 96.81 107 VAL A N 1
ATOM 826 C CA . VAL A 1 107 ? -2.378 3.016 -5.236 1.00 96.81 107 VAL A CA 1
ATOM 827 C C . VAL A 1 107 ? -1.619 4.300 -5.539 1.00 96.81 107 VAL A C 1
ATOM 829 O O . VAL A 1 107 ? -2.026 5.091 -6.392 1.00 96.81 107 VAL A O 1
ATOM 832 N N . ILE A 1 108 ? -0.485 4.447 -4.862 1.00 95.62 108 ILE A N 1
ATOM 833 C CA . ILE A 1 108 ? 0.557 5.437 -5.090 1.00 95.62 108 ILE A CA 1
ATOM 834 C C . ILE A 1 108 ? 1.807 4.682 -5.557 1.00 95.62 108 ILE A C 1
ATOM 836 O O . ILE A 1 108 ? 2.453 3.985 -4.779 1.00 95.62 108 ILE A O 1
ATOM 840 N N . CYS A 1 109 ? 2.139 4.799 -6.839 1.00 94.56 109 CYS A N 1
ATOM 841 C CA . CYS A 1 109 ? 3.354 4.251 -7.421 1.00 94.56 109 CYS A CA 1
ATOM 842 C C . CYS A 1 109 ? 4.511 5.241 -7.251 1.00 94.56 109 CYS A C 1
ATOM 844 O O . CYS A 1 109 ? 4.727 6.106 -8.102 1.00 94.56 109 CYS A O 1
ATOM 846 N N . SER A 1 110 ? 5.196 5.158 -6.111 1.00 92.88 110 SER A N 1
ATOM 847 C CA . SER A 1 110 ? 6.279 6.063 -5.720 1.00 92.88 110 SER A CA 1
ATOM 848 C C . SER A 1 110 ? 7.073 5.482 -4.549 1.00 92.88 110 SER A C 1
ATOM 850 O O . SER A 1 110 ? 6.562 4.657 -3.791 1.00 92.88 110 SER A O 1
ATOM 852 N N . THR A 1 111 ? 8.297 5.970 -4.346 1.00 89.62 111 THR A N 1
ATOM 853 C CA . THR A 1 111 ? 8.952 5.902 -3.030 1.00 89.62 111 THR A CA 1
ATOM 854 C C . THR A 1 111 ? 8.241 6.832 -2.039 1.00 89.62 111 THR A C 1
ATOM 856 O O . THR A 1 111 ? 7.506 7.738 -2.452 1.00 89.62 111 THR A O 1
ATOM 859 N N . LEU A 1 1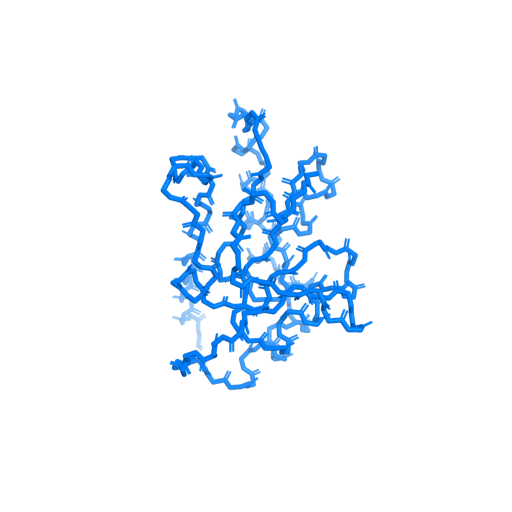12 ? 8.444 6.639 -0.732 1.00 87.75 112 LEU A N 1
ATOM 860 C CA . LEU A 1 112 ? 7.872 7.539 0.277 1.00 87.75 112 LEU A CA 1
ATOM 861 C C . LEU A 1 112 ? 8.460 8.955 0.143 1.00 87.75 112 LEU A C 1
ATOM 863 O O . LEU A 1 112 ? 7.753 9.951 0.290 1.00 87.75 112 LEU A O 1
ATOM 867 N N . GLU A 1 113 ? 9.746 9.027 -0.188 1.00 88.12 113 GLU A N 1
ATOM 868 C CA . GLU A 1 113 ? 10.515 10.249 -0.378 1.00 88.12 113 GLU A CA 1
ATOM 869 C C . GLU A 1 113 ? 10.023 11.041 -1.595 1.00 88.12 113 GLU A C 1
ATOM 871 O O . GLU A 1 113 ? 9.731 12.234 -1.481 1.00 88.12 113 GLU A O 1
ATOM 876 N N . ASP A 1 114 ? 9.874 10.386 -2.750 1.00 91.25 114 ASP A N 1
ATOM 877 C CA . ASP A 1 114 ? 9.425 11.048 -3.981 1.00 91.25 114 ASP A CA 1
ATOM 878 C C . ASP A 1 114 ? 7.946 11.440 -3.922 1.00 91.25 114 ASP A C 1
ATOM 880 O O . ASP A 1 114 ? 7.546 12.440 -4.531 1.00 91.25 114 ASP A O 1
ATOM 884 N N . ALA A 1 115 ? 7.139 10.698 -3.152 1.00 91.06 115 ALA A N 1
ATOM 885 C CA . ALA A 1 115 ? 5.739 11.034 -2.933 1.00 91.06 115 ALA A CA 1
ATOM 886 C C . ALA A 1 115 ? 5.608 12.396 -2.247 1.00 91.06 115 ALA A C 1
ATOM 888 O O . ALA A 1 115 ? 4.606 13.079 -2.448 1.00 91.06 115 ALA A O 1
ATOM 889 N N . GLY A 1 116 ? 6.625 12.825 -1.489 1.00 90.69 116 GLY A N 1
ATOM 890 C CA . GLY A 1 116 ? 6.732 14.182 -0.959 1.00 90.69 116 GLY A CA 1
ATOM 891 C C . GLY A 1 116 ? 5.562 14.578 -0.067 1.00 90.69 116 GLY A C 1
ATOM 892 O O . GLY A 1 116 ? 5.095 15.716 -0.144 1.00 90.69 116 GLY A O 1
ATOM 893 N N . PHE A 1 117 ? 5.058 13.633 0.731 1.00 90.38 117 PHE A N 1
ATOM 894 C CA . PHE A 1 117 ? 3.996 13.905 1.691 1.00 90.38 117 PHE A CA 1
ATOM 895 C C . PHE A 1 117 ? 4.397 15.035 2.638 1.00 90.38 117 PHE A C 1
ATOM 897 O O . PHE A 1 117 ? 5.549 15.131 3.073 1.00 90.38 117 PHE A O 1
ATOM 904 N N . PHE A 1 118 ? 3.444 15.910 2.957 1.00 89.75 118 PHE A N 1
ATOM 905 C CA . PHE A 1 118 ? 3.693 16.975 3.918 1.00 89.75 118 PHE A CA 1
ATOM 906 C C . PHE A 1 118 ? 4.067 16.409 5.300 1.00 89.75 118 PHE A C 1
ATOM 908 O O . PHE A 1 118 ? 3.576 15.354 5.704 1.00 89.75 118 PHE A O 1
ATOM 915 N N . PRO A 1 119 ? 4.904 17.111 6.082 1.00 81.69 119 PRO A N 1
ATOM 916 C CA . PRO A 1 119 ? 5.190 16.701 7.450 1.00 81.69 119 PRO A CA 1
ATOM 917 C C . PRO A 1 119 ? 3.900 16.520 8.261 1.00 81.69 119 PRO A C 1
ATOM 919 O O . PRO A 1 119 ? 3.039 17.399 8.261 1.00 81.69 119 PRO A O 1
ATOM 922 N N . ASN A 1 120 ? 3.789 15.397 8.975 1.00 77.19 120 ASN A N 1
ATOM 923 C CA . ASN A 1 120 ? 2.622 15.011 9.779 1.00 77.19 120 ASN A CA 1
ATOM 924 C C . ASN A 1 120 ? 1.307 14.808 8.999 1.00 77.19 120 ASN A C 1
ATOM 926 O O . ASN A 1 120 ? 0.265 14.688 9.638 1.00 77.19 120 ASN A O 1
ATOM 930 N N . SER A 1 121 ? 1.318 14.765 7.658 1.00 81.06 121 SER A N 1
ATOM 931 C CA . SER A 1 121 ? 0.121 14.375 6.890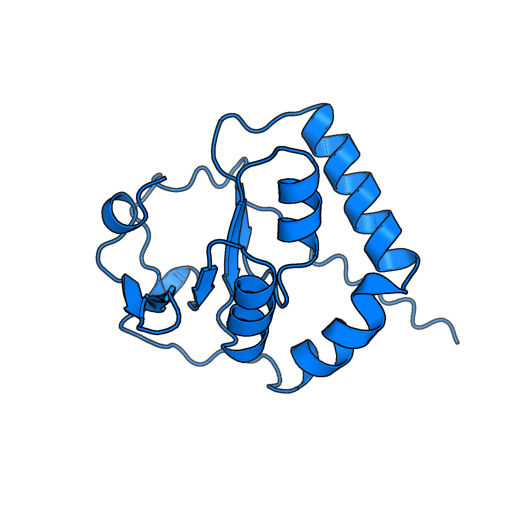 1.00 81.06 121 SER A CA 1
ATOM 932 C C . SER A 1 121 ? -0.116 12.866 6.885 1.00 81.06 121 SER A C 1
ATOM 934 O O . SER A 1 121 ? -1.222 12.427 6.587 1.00 81.06 121 SER A O 1
ATOM 936 N N . LEU A 1 122 ? 0.916 12.096 7.239 1.00 75.81 122 LEU A N 1
ATOM 937 C CA . LEU A 1 122 ? 0.836 10.683 7.581 1.00 75.81 122 LEU A CA 1
ATOM 938 C C . LEU A 1 122 ? 1.109 10.535 9.079 1.00 75.81 122 LEU A C 1
ATOM 940 O O . LEU A 1 122 ? 2.123 11.025 9.593 1.00 75.81 122 LEU A O 1
ATOM 944 N N . ASN A 1 123 ? 0.234 9.836 9.785 1.00 67.56 123 ASN A N 1
ATOM 945 C CA . ASN A 1 123 ? 0.453 9.432 11.159 1.00 67.56 123 ASN A CA 1
ATOM 946 C C . ASN A 1 123 ? 1.330 8.177 11.184 1.00 67.56 123 ASN A C 1
ATOM 948 O O . ASN A 1 123 ? 0.881 7.057 11.407 1.00 67.56 123 ASN A O 1
ATOM 952 N N . LEU A 1 124 ? 2.637 8.378 11.025 1.00 56.28 124 LEU A N 1
ATOM 953 C CA . LEU A 1 124 ? 3.643 7.310 10.957 1.00 56.28 124 LEU A CA 1
ATOM 954 C C . LEU A 1 124 ? 3.627 6.339 12.164 1.00 56.28 124 LEU A C 1
ATOM 956 O O . LEU A 1 124 ? 4.174 5.246 12.079 1.00 56.28 124 LEU A O 1
ATOM 960 N N . LYS A 1 125 ? 3.010 6.693 13.302 1.00 51.91 125 LYS A N 1
ATOM 961 C CA . LYS A 1 125 ? 2.874 5.780 14.455 1.00 51.91 125 LYS A CA 1
ATOM 962 C C . LYS A 1 125 ? 1.773 4.726 14.272 1.00 51.91 125 LYS A C 1
ATOM 964 O O . LYS A 1 125 ? 1.809 3.713 14.963 1.00 51.91 125 LYS A O 1
ATOM 969 N N . GLN A 1 126 ? 0.809 4.969 13.386 1.00 48.41 126 GLN A N 1
ATOM 970 C CA . GLN A 1 126 ? -0.287 4.056 13.032 1.00 48.41 126 GLN A CA 1
ATOM 971 C C . GLN A 1 126 ? -0.217 3.585 11.571 1.00 48.41 126 GLN A C 1
ATOM 973 O O . GLN A 1 126 ? -0.691 2.494 11.266 1.00 48.41 126 GLN A O 1
ATOM 978 N N . ASP A 1 127 ? 0.439 4.359 10.707 1.00 51.53 127 ASP A N 1
ATOM 979 C CA . ASP A 1 127 ? 0.421 4.193 9.251 1.00 51.53 127 ASP A CA 1
ATOM 980 C C . ASP A 1 127 ? 1.625 3.422 8.704 1.00 51.53 127 ASP A C 1
ATOM 982 O O . ASP A 1 127 ? 1.783 3.325 7.496 1.00 51.53 127 ASP A O 1
ATOM 986 N N . PHE A 1 128 ? 2.497 2.877 9.555 1.00 51.41 128 PHE A N 1
ATOM 987 C CA . PHE A 1 128 ? 3.539 1.955 9.110 1.00 51.41 128 PHE A CA 1
ATOM 988 C C . PHE A 1 128 ? 3.167 0.525 9.476 1.00 51.41 128 PHE A C 1
ATOM 990 O O . PHE 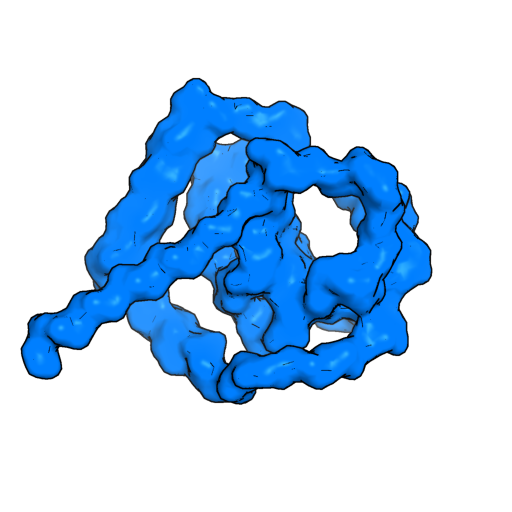A 1 128 ? 3.455 0.048 10.573 1.00 51.41 128 PHE A O 1
ATOM 997 N N . ILE A 1 129 ? 2.634 -0.207 8.503 1.00 52.47 129 ILE A N 1
ATOM 998 C CA . ILE A 1 129 ? 2.833 -1.654 8.465 1.00 52.47 129 ILE A CA 1
ATOM 999 C C . ILE A 1 129 ? 4.130 -1.899 7.685 1.00 52.47 129 ILE A C 1
ATOM 1001 O O . ILE A 1 129 ? 4.128 -2.301 6.530 1.00 52.47 129 ILE A O 1
ATOM 1005 N N . LEU A 1 130 ? 5.278 -1.634 8.317 1.00 48.38 130 LEU A N 1
ATOM 1006 C CA . LEU A 1 130 ? 6.554 -2.163 7.828 1.00 48.38 130 LEU A CA 1
ATOM 1007 C C . LEU A 1 130 ? 6.603 -3.649 8.177 1.00 48.38 130 LEU A C 1
ATOM 1009 O O . LEU A 1 130 ? 7.145 -4.049 9.205 1.00 48.38 130 LEU A O 1
ATOM 1013 N N . LEU A 1 131 ? 6.020 -4.485 7.325 1.00 47.62 131 LEU A N 1
ATOM 1014 C CA . LEU A 1 131 ? 6.196 -5.928 7.421 1.00 47.62 131 LEU A CA 1
ATOM 1015 C C . LEU A 1 131 ? 7.236 -6.408 6.430 1.00 47.62 131 LEU A C 1
ATOM 1017 O O . LEU A 1 131 ? 6.953 -7.178 5.518 1.00 47.62 131 LEU A O 1
ATOM 1021 N N . PHE A 1 132 ? 8.491 -6.107 6.743 1.00 41.03 132 PHE A N 1
ATOM 1022 C CA . PHE A 1 132 ? 9.541 -7.082 6.482 1.00 41.03 132 PHE A CA 1
ATOM 1023 C C . PHE A 1 132 ? 9.409 -8.245 7.481 1.00 41.03 132 PHE A C 1
ATOM 1025 O O . PHE A 1 132 ? 10.312 -8.518 8.264 1.00 41.03 132 PHE A O 1
ATOM 1032 N N . LEU A 1 133 ? 8.300 -8.993 7.433 1.00 36.62 133 LEU A N 1
ATOM 1033 C CA . LEU A 1 133 ? 8.363 -10.408 7.795 1.00 36.62 133 LEU A CA 1
ATOM 1034 C C . LEU A 1 133 ? 8.962 -11.138 6.589 1.00 36.62 133 LEU A C 1
ATOM 1036 O O . LEU A 1 133 ? 8.290 -11.892 5.891 1.00 36.62 133 LEU A O 1
ATOM 1040 N N . HIS A 1 134 ? 10.258 -10.908 6.357 1.00 35.38 134 HIS A N 1
ATOM 1041 C CA . HIS A 1 134 ? 11.111 -11.916 5.742 1.00 35.38 134 HIS A CA 1
ATOM 1042 C C . HIS A 1 134 ? 11.212 -13.052 6.766 1.00 35.38 134 HIS A C 1
ATOM 1044 O O . HIS A 1 134 ? 12.194 -13.186 7.493 1.00 35.38 134 HIS A O 1
ATOM 1050 N N . ILE A 1 135 ? 10.165 -13.872 6.865 1.00 35.56 135 ILE A N 1
ATOM 1051 C CA . ILE A 1 135 ? 10.350 -15.219 7.381 1.00 35.56 135 ILE A CA 1
ATOM 1052 C C . ILE A 1 135 ? 11.067 -15.967 6.257 1.00 35.56 135 ILE A C 1
ATOM 1054 O O . ILE A 1 135 ? 10.452 -16.638 5.434 1.00 35.56 135 ILE A O 1
ATOM 1058 N N . ASN A 1 136 ? 12.387 -15.790 6.197 1.00 31.34 136 ASN A N 1
ATOM 1059 C CA . ASN A 1 136 ? 13.275 -16.720 5.524 1.00 31.34 136 ASN A CA 1
ATOM 1060 C C . ASN A 1 136 ? 13.183 -18.050 6.280 1.00 31.34 136 ASN A C 1
ATOM 1062 O O . ASN A 1 136 ? 14.034 -18.357 7.110 1.00 31.34 136 ASN A O 1
ATOM 1066 N N . PHE A 1 137 ? 12.163 -18.860 5.996 1.00 35.50 137 PHE A N 1
ATOM 1067 C CA . PHE A 1 137 ? 12.321 -20.300 6.136 1.00 35.50 137 PHE A CA 1
ATOM 1068 C C . PHE A 1 137 ? 13.064 -20.787 4.889 1.00 35.50 137 PHE A C 1
ATOM 1070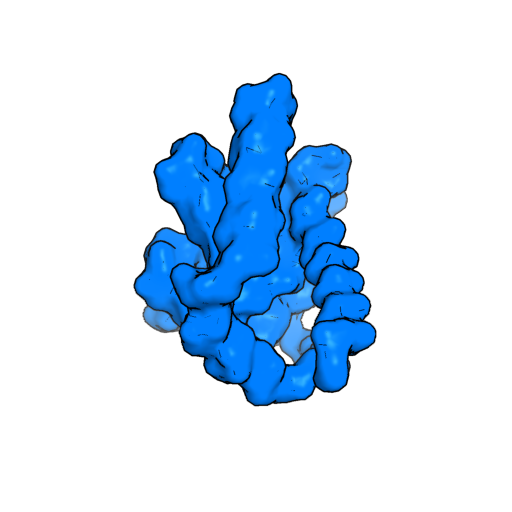 O O . PHE A 1 137 ? 12.485 -21.411 4.006 1.00 35.50 137 PHE A O 1
ATOM 1077 N N . TYR A 1 138 ? 14.373 -20.508 4.830 1.00 32.53 138 TYR A N 1
ATOM 1078 C CA . TYR A 1 138 ? 15.286 -21.449 4.185 1.00 32.53 138 TYR A CA 1
ATOM 1079 C C . TYR A 1 138 ? 15.298 -22.684 5.079 1.00 32.53 138 TYR A C 1
ATOM 1081 O O . TYR A 1 138 ? 16.045 -22.786 6.048 1.00 32.53 138 TYR A O 1
ATOM 1089 N N . GLY A 1 139 ? 14.340 -23.555 4.806 1.00 41.03 139 GLY A N 1
ATOM 1090 C CA . GLY A 1 139 ? 14.108 -24.798 5.509 1.00 41.03 139 GLY A CA 1
ATOM 1091 C C . GLY A 1 139 ? 13.590 -25.834 4.532 1.00 41.03 139 GLY A C 1
ATOM 1092 O O . GLY A 1 139 ? 12.496 -26.351 4.740 1.00 41.03 139 GLY A O 1
ATOM 1093 N N . GLN A 1 140 ? 14.344 -26.052 3.452 1.00 35.38 140 GLN A N 1
ATOM 1094 C CA . GLN A 1 140 ? 14.771 -27.359 2.936 1.00 35.38 140 GLN A CA 1
ATOM 1095 C C . GLN A 1 140 ? 15.688 -27.173 1.728 1.00 35.38 140 GLN A C 1
ATOM 1097 O O . GLN A 1 140 ? 15.360 -26.327 0.868 1.00 35.38 140 GLN A O 1
#

pLDDT: mean 80.43, std 17.84, range [31.34, 96.94]

Radius of gyration: 14.82 Å; chains: 1; bounding box: 30×46×36 Å

Sequence (140 aa):
MNIELLTKNLVLSPDEIWVSQKNSKVAFPENGHQECNHVEAESFWFKHRNNSLVAVMKNFPPKETIFDIGAGNGYVALALKENGFDTVVVEPGIVGARNAKSKGLTVICSTLEDAGFFPNSLNLKQDFILLFLHINFYGQ

Foldseek 3Di:
DDLVVFAPQWDQDPLRATEGPDQDDDPDDLCPLVVCVVCCVPDPVNVVVLVVVLVVCVVVPDPDAAEEAQCQLCSSVLSCVVSPGHYEYEHLRPNSQSSVVVSVHHYYNHHPVSSGTDVPSDPVVRRDPPPPPPPPPPPD